Protein AF-A0AAV9A6B0-F1 (afdb_monomer_lite)

Radius of gyration: 27.94 Å; chains: 1; bounding box: 85×39×70 Å

Foldseek 3Di:
DDDVLLVVLVVLLVVCCVVPVADEPPVRDDPPLLDQDPDPVNLSSLVSLLNSLVVLLVVCVVSVVRSVCNVVSVVSNVSSVVSNVVNVVVVVPPDPPPPPPPPPDDPDDDDDDDDDD

InterPro domains:
  IPR022192 ATP-dependent RNA helicase SUV3, C-terminal domain [PF12513] (43-90)

Organism: Acorus gramineus (NCBI:txid55184)

Structure (mmCIF, N/CA/C/O backbone):
data_AF-A0AAV9A6B0-F1
#
_entry.id   AF-A0AAV9A6B0-F1
#
loop_
_atom_site.group_PDB
_atom_site.id
_atom_site.type_symbol
_atom_site.label_atom_id
_atom_site.label_alt_id
_atom_site.label_comp_id
_atom_site.label_asym_id
_atom_site.label_entity_id
_atom_site.label_seq_id
_atom_site.pdbx_PDB_ins_code
_atom_site.Cartn_x
_atom_site.Cartn_y
_atom_site.Cartn_z
_atom_site.occupancy
_atom_site.B_iso_or_equiv
_atom_site.auth_seq_id
_atom_site.auth_comp_id
_atom_site.auth_asym_id
_atom_site.auth_atom_id
_atom_site.pdbx_PDB_model_num
ATOM 1 N N . MET A 1 1 ? 18.432 -8.014 3.677 1.00 47.03 1 MET A N 1
ATOM 2 C CA . MET A 1 1 ? 17.079 -7.814 3.127 1.00 47.03 1 MET A CA 1
ATOM 3 C C . MET A 1 1 ? 16.443 -6.754 4.003 1.00 47.03 1 MET A C 1
ATOM 5 O O . MET A 1 1 ? 15.715 -7.098 4.918 1.00 47.03 1 MET A O 1
ATOM 9 N N . ASP A 1 2 ? 16.799 -5.494 3.771 1.00 55.22 2 ASP A N 1
ATOM 10 C CA . ASP A 1 2 ? 16.271 -4.350 4.515 1.00 55.22 2 ASP A CA 1
ATOM 11 C C . ASP A 1 2 ? 15.623 -3.429 3.487 1.00 55.22 2 ASP A C 1
ATOM 13 O O . ASP A 1 2 ? 16.312 -2.738 2.737 1.00 55.22 2 ASP A O 1
ATOM 17 N N . ASP A 1 3 ? 14.299 -3.514 3.365 1.00 73.06 3 ASP A N 1
ATOM 18 C CA . ASP A 1 3 ? 13.521 -2.560 2.577 1.00 73.06 3 ASP A CA 1
ATOM 19 C C . ASP A 1 3 ? 13.044 -1.462 3.533 1.00 73.06 3 ASP A C 1
ATOM 21 O O . ASP A 1 3 ? 12.022 -1.616 4.204 1.00 73.06 3 ASP A O 1
ATOM 25 N N . GLU A 1 4 ? 13.793 -0.354 3.597 1.00 79.56 4 GLU A N 1
ATOM 26 C CA . GLU A 1 4 ? 13.499 0.812 4.453 1.00 79.56 4 GLU A CA 1
ATOM 27 C C . GLU A 1 4 ? 12.075 1.356 4.251 1.00 79.56 4 GLU A C 1
ATOM 29 O O . GLU A 1 4 ? 11.442 1.847 5.182 1.00 79.56 4 GLU A O 1
ATOM 34 N N . ILE A 1 5 ? 11.531 1.214 3.040 1.00 79.38 5 ILE A N 1
ATOM 35 C CA . ILE A 1 5 ? 10.159 1.616 2.710 1.00 79.38 5 ILE A CA 1
ATOM 36 C C . ILE A 1 5 ? 9.138 0.744 3.456 1.00 79.38 5 ILE A C 1
ATOM 38 O O . ILE A 1 5 ? 8.141 1.250 3.968 1.00 79.38 5 ILE A O 1
ATOM 42 N N . SER A 1 6 ? 9.386 -0.566 3.551 1.00 81.25 6 SER A N 1
ATOM 43 C CA . SER A 1 6 ? 8.464 -1.494 4.219 1.00 81.25 6 SER A CA 1
ATOM 44 C C . SER A 1 6 ? 8.477 -1.303 5.737 1.00 81.25 6 SER A C 1
ATOM 46 O O . SER A 1 6 ? 7.417 -1.258 6.364 1.00 81.25 6 SER A O 1
ATOM 48 N N . SER A 1 7 ? 9.663 -1.134 6.333 1.00 84.94 7 SER A N 1
ATOM 49 C CA . SER A 1 7 ? 9.798 -0.844 7.767 1.00 84.94 7 SER A CA 1
ATOM 50 C C . SER A 1 7 ? 9.248 0.540 8.130 1.00 84.94 7 SER A C 1
ATOM 52 O O . SER A 1 7 ? 8.588 0.683 9.163 1.00 84.94 7 SER A O 1
ATOM 54 N N . GLY A 1 8 ? 9.433 1.538 7.259 1.00 86.38 8 GLY A N 1
ATOM 55 C CA . GLY A 1 8 ? 8.821 2.859 7.394 1.00 86.38 8 GLY A CA 1
ATOM 56 C C . GLY A 1 8 ? 7.292 2.799 7.374 1.00 86.38 8 GLY A C 1
ATOM 57 O O . GLY A 1 8 ? 6.649 3.352 8.266 1.00 86.38 8 GLY A O 1
ATOM 58 N N . GLY A 1 9 ? 6.707 2.058 6.425 1.00 87.12 9 GLY A N 1
ATOM 59 C CA . GLY A 1 9 ? 5.255 1.869 6.335 1.00 87.12 9 GLY A CA 1
ATOM 60 C C . GLY A 1 9 ? 4.660 1.210 7.584 1.00 87.12 9 GLY A C 1
ATOM 61 O O . GLY A 1 9 ? 3.681 1.706 8.142 1.00 87.12 9 GLY A O 1
ATOM 62 N N . LEU A 1 10 ? 5.297 0.147 8.091 1.00 90.31 10 LEU A N 1
ATOM 63 C CA . LEU A 1 10 ? 4.884 -0.496 9.344 1.00 90.31 10 LEU A CA 1
ATOM 64 C C . LEU A 1 10 ? 4.969 0.464 10.540 1.00 90.31 10 LEU A C 1
ATOM 66 O O . LEU A 1 10 ? 4.048 0.510 11.356 1.00 90.31 10 LEU A O 1
ATOM 70 N N . THR A 1 11 ? 6.050 1.240 10.642 1.00 91.75 11 THR A N 1
ATOM 71 C CA . THR A 1 11 ? 6.222 2.221 11.725 1.00 91.75 11 THR A CA 1
ATOM 72 C C . THR A 1 11 ? 5.101 3.260 11.694 1.00 91.75 11 THR A C 1
ATOM 74 O O . THR A 1 11 ? 4.487 3.534 12.724 1.00 91.75 11 THR A O 1
ATOM 77 N N . GLN A 1 12 ? 4.745 3.765 10.509 1.00 91.56 12 GLN A N 1
ATOM 78 C CA . GLN A 1 12 ? 3.626 4.696 10.354 1.00 91.56 12 GLN A CA 1
ATOM 79 C C . GLN A 1 12 ? 2.272 4.073 10.717 1.00 91.56 12 GLN A C 1
ATOM 81 O O . GLN A 1 12 ? 1.455 4.741 11.354 1.00 91.56 12 GLN A O 1
ATOM 86 N N . PHE A 1 13 ? 2.027 2.802 10.371 1.00 94.38 13 PHE A N 1
ATOM 87 C CA . PHE A 1 13 ? 0.825 2.090 10.823 1.00 94.38 13 PHE A CA 1
ATOM 88 C C . PHE A 1 13 ? 0.753 2.039 12.349 1.00 94.38 13 PHE A C 1
ATOM 90 O O . PHE A 1 13 ? -0.266 2.421 12.926 1.00 94.38 13 PHE A O 1
ATOM 97 N N . ALA A 1 14 ? 1.840 1.620 13.001 1.00 94.50 14 ALA A N 1
ATOM 98 C CA . ALA A 1 14 ? 1.895 1.492 14.452 1.00 94.50 14 ALA A CA 1
ATOM 99 C C . ALA A 1 14 ? 1.702 2.846 15.153 1.00 94.50 14 ALA A C 1
ATOM 101 O O . ALA A 1 14 ? 0.933 2.946 16.108 1.00 94.50 14 ALA A O 1
ATOM 102 N N . GLU A 1 15 ? 2.343 3.906 14.655 1.00 94.50 15 GLU A N 1
ATOM 103 C CA . GLU A 1 15 ? 2.191 5.253 15.202 1.00 94.50 15 GLU A CA 1
ATOM 104 C C . GLU A 1 15 ? 0.770 5.801 15.053 1.00 94.50 15 GLU A C 1
ATOM 106 O O . GLU A 1 15 ? 0.224 6.363 16.005 1.00 94.50 15 GLU A O 1
ATOM 111 N N . ASN A 1 16 ? 0.161 5.656 13.873 1.00 93.25 16 ASN A N 1
ATOM 112 C CA . ASN A 1 16 ? -1.201 6.132 13.632 1.00 93.25 16 ASN A CA 1
ATOM 113 C C . ASN A 1 16 ? -2.208 5.370 14.493 1.00 93.25 16 ASN A C 1
ATOM 115 O O . ASN A 1 16 ? -3.085 5.986 15.105 1.00 93.25 16 ASN A O 1
ATOM 119 N N . TYR A 1 17 ? -2.029 4.053 14.611 1.00 95.19 17 TYR A N 1
ATOM 120 C CA . TYR A 1 17 ? -2.836 3.218 15.487 1.00 95.19 17 TYR A CA 1
ATOM 121 C C . TYR A 1 17 ? -2.697 3.646 16.953 1.00 95.19 17 TYR A C 1
ATOM 123 O O . TYR A 1 17 ? -3.700 3.889 17.614 1.00 95.19 17 TYR A O 1
ATOM 131 N N . ALA A 1 18 ? -1.473 3.836 17.451 1.00 96.25 18 ALA A N 1
ATOM 132 C CA . ALA A 1 18 ? -1.241 4.258 18.832 1.00 96.25 18 ALA A CA 1
ATOM 133 C C . ALA A 1 18 ? -1.829 5.647 19.143 1.00 96.25 18 ALA A C 1
ATOM 135 O O . ALA A 1 18 ? -2.315 5.878 20.248 1.00 96.25 18 ALA A O 1
ATOM 136 N N . LYS A 1 19 ? -1.791 6.578 18.179 1.00 93.88 19 LYS A N 1
ATOM 137 C CA . LYS A 1 19 ? -2.270 7.960 18.358 1.00 93.88 19 LYS A CA 1
ATOM 138 C C . LYS A 1 19 ? -3.788 8.100 18.220 1.00 93.88 19 LYS A C 1
ATOM 140 O O . LYS A 1 19 ? -4.378 8.924 18.911 1.00 93.88 19 LYS A O 1
ATOM 145 N N . LYS A 1 20 ? -4.408 7.373 17.285 1.00 94.69 20 LYS A N 1
ATOM 146 C CA . LYS A 1 20 ? -5.803 7.604 16.861 1.00 94.69 20 LYS A CA 1
ATOM 147 C C . LYS A 1 20 ? -6.703 6.373 16.986 1.00 94.69 20 LYS A C 1
ATOM 149 O O . LYS A 1 20 ? -7.912 6.512 16.849 1.00 94.69 20 LYS A O 1
ATOM 154 N N . GLY A 1 21 ? -6.128 5.182 17.153 1.00 94.69 21 GLY A N 1
ATOM 155 C CA . GLY A 1 21 ? -6.834 3.905 16.998 1.00 94.69 21 GLY A CA 1
ATOM 156 C C . GLY A 1 21 ? -7.273 3.612 15.559 1.00 94.69 21 GLY A C 1
ATOM 157 O O . GLY A 1 21 ? -8.001 2.655 15.336 1.00 94.69 21 GLY A O 1
ATOM 158 N N . LEU A 1 22 ? -6.855 4.434 14.589 1.00 95.12 22 LEU A N 1
ATOM 159 C CA . LEU A 1 22 ? -7.317 4.388 13.204 1.00 95.12 22 LEU A CA 1
ATOM 160 C C . LEU A 1 22 ? -6.157 4.656 12.244 1.00 95.12 22 LEU A C 1
ATOM 162 O O . LEU A 1 22 ? -5.413 5.628 12.397 1.00 95.12 22 LEU A O 1
ATOM 166 N N . VAL A 1 23 ? -6.046 3.821 11.218 1.00 95.69 23 VAL A N 1
ATOM 167 C CA . VAL A 1 23 ? -4.999 3.858 10.203 1.00 95.69 23 VAL A CA 1
ATOM 168 C C . VAL A 1 23 ? -5.656 3.875 8.831 1.00 95.69 23 VAL A C 1
ATOM 170 O O . VAL A 1 23 ? -6.091 2.845 8.318 1.00 95.69 23 VAL A O 1
ATOM 173 N N . ARG A 1 24 ? -5.724 5.056 8.212 1.00 92.75 24 ARG A N 1
ATOM 174 C CA . ARG A 1 24 ? -6.284 5.201 6.864 1.00 92.75 24 ARG A CA 1
ATOM 175 C C . ARG A 1 24 ? -5.212 5.191 5.797 1.00 92.75 24 ARG A C 1
ATOM 177 O O . ARG A 1 24 ? -4.199 5.877 5.914 1.00 92.75 24 ARG A O 1
ATOM 184 N N . LEU A 1 25 ? -5.485 4.479 4.714 1.00 88.62 25 LEU A N 1
ATOM 185 C CA . LEU A 1 25 ? -4.538 4.265 3.627 1.00 88.62 25 LEU A CA 1
ATOM 186 C C . LEU A 1 25 ? -4.136 5.584 2.950 1.00 88.62 25 LEU A C 1
ATOM 188 O O . LEU A 1 25 ? -2.964 5.815 2.662 1.00 88.62 25 LEU A O 1
ATOM 192 N N . LYS A 1 26 ? -5.095 6.503 2.788 1.00 84.44 26 LYS A N 1
ATOM 193 C CA . LYS A 1 26 ? -4.875 7.843 2.211 1.00 84.44 26 LYS A CA 1
ATOM 194 C C . LYS A 1 26 ? -3.947 8.752 3.025 1.00 84.44 26 LYS A C 1
ATOM 196 O O . LYS A 1 26 ? -3.496 9.764 2.507 1.00 84.44 26 LYS A O 1
ATOM 201 N N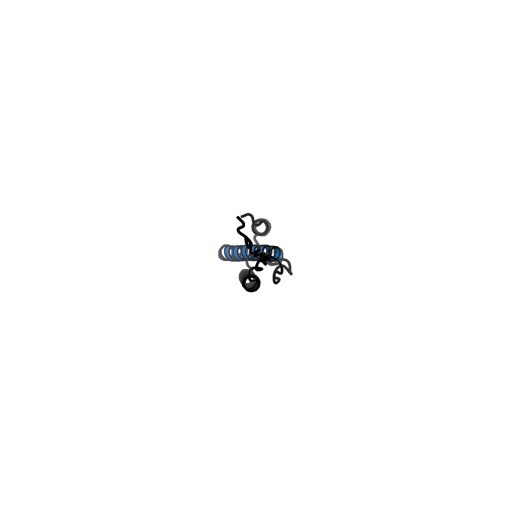 . GLU A 1 27 ? -3.726 8.452 4.306 1.00 78.94 27 GLU A N 1
ATOM 202 C CA . GLU A 1 27 ? -2.838 9.243 5.176 1.00 78.94 27 GLU A CA 1
ATOM 203 C C . GLU A 1 27 ? -1.371 8.810 5.023 1.00 78.94 27 GLU A C 1
ATOM 205 O O . GLU A 1 27 ? -0.479 9.452 5.567 1.00 78.94 27 GLU A O 1
ATOM 210 N N . ILE A 1 28 ? -1.135 7.722 4.285 1.00 76.31 28 ILE A N 1
ATOM 211 C CA . ILE A 1 28 ? 0.155 7.036 4.177 1.00 76.31 28 ILE A CA 1
ATOM 212 C C . ILE A 1 28 ? 0.605 6.968 2.716 1.00 76.31 28 ILE A C 1
ATOM 214 O O . ILE A 1 28 ? 1.788 7.115 2.423 1.00 76.31 28 ILE A O 1
ATOM 218 N N . PHE A 1 29 ? -0.341 6.813 1.787 1.00 77.62 29 PHE A N 1
ATOM 219 C CA . PHE A 1 29 ? -0.069 6.768 0.355 1.00 77.62 29 PHE A CA 1
ATOM 220 C C . PHE A 1 29 ? -0.312 8.109 -0.334 1.00 77.62 29 PHE A C 1
ATOM 222 O O . PHE A 1 29 ? -1.410 8.667 -0.293 1.00 77.62 29 PHE A O 1
ATOM 229 N N . THR A 1 30 ? 0.711 8.585 -1.042 1.00 70.19 30 THR A N 1
ATOM 230 C CA . THR A 1 30 ? 0.659 9.817 -1.835 1.00 70.19 30 THR A CA 1
ATOM 231 C C . THR A 1 30 ? 0.279 9.503 -3.290 1.00 70.19 30 THR A C 1
ATOM 233 O O . THR A 1 30 ? 0.764 8.512 -3.852 1.00 70.19 30 THR A O 1
ATOM 236 N N . PRO A 1 31 ? -0.546 10.339 -3.952 1.00 60.12 31 PRO A N 1
ATOM 237 C CA . PRO A 1 31 ? -0.801 10.216 -5.385 1.00 60.12 31 PRO A CA 1
ATOM 238 C C . PRO A 1 31 ? 0.512 10.195 -6.181 1.00 60.12 31 PRO A C 1
ATOM 240 O O . PRO A 1 31 ? 1.377 11.041 -5.971 1.00 60.12 31 PRO A O 1
ATOM 243 N N . GLY A 1 32 ? 0.656 9.232 -7.095 1.00 68.69 32 GLY A N 1
ATOM 244 C CA . GLY A 1 32 ? 1.854 9.073 -7.932 1.00 68.69 32 GLY A CA 1
ATOM 245 C C . GLY A 1 32 ? 2.762 7.895 -7.566 1.00 68.69 32 GLY A C 1
ATOM 246 O O . GLY A 1 32 ? 3.645 7.574 -8.350 1.00 68.69 32 GLY A O 1
ATOM 247 N N . MET A 1 33 ? 2.515 7.194 -6.451 1.00 72.38 33 MET A N 1
ATOM 248 C CA . MET A 1 33 ? 3.258 5.966 -6.103 1.00 72.38 33 MET A CA 1
ATOM 249 C C . MET A 1 33 ? 2.934 4.759 -7.005 1.00 72.38 33 MET A C 1
ATOM 251 O O . MET A 1 33 ? 3.719 3.821 -7.084 1.00 72.38 33 MET A O 1
ATOM 255 N N . LEU A 1 34 ? 1.791 4.775 -7.701 1.00 81.12 34 LEU A N 1
ATOM 256 C CA . LEU A 1 34 ? 1.353 3.712 -8.612 1.00 81.12 34 LEU A CA 1
ATOM 257 C C . LEU A 1 34 ? 1.594 4.143 -10.060 1.00 81.12 34 LEU A C 1
ATOM 259 O O . LEU A 1 34 ? 0.702 4.687 -10.713 1.00 81.12 34 LEU A O 1
ATOM 263 N N . GLN A 1 35 ? 2.819 3.966 -10.543 1.00 85.44 35 GLN A N 1
ATOM 264 C CA . GLN A 1 35 ? 3.208 4.261 -11.922 1.00 85.44 35 GLN A CA 1
ATOM 265 C C . GLN A 1 35 ? 3.944 3.068 -12.524 1.00 85.44 35 GLN A C 1
ATOM 267 O O . GLN A 1 35 ? 4.555 2.282 -11.805 1.00 85.44 35 GLN A O 1
ATOM 272 N N . VAL A 1 36 ? 3.894 2.948 -13.854 1.00 86.56 36 VAL A N 1
ATOM 273 C CA . VAL A 1 36 ? 4.687 1.946 -14.576 1.00 86.56 36 VAL A CA 1
ATOM 274 C C . VAL A 1 36 ? 6.168 2.244 -14.319 1.00 86.56 36 VAL A C 1
ATOM 276 O O . VAL A 1 36 ? 6.625 3.324 -14.717 1.00 86.56 36 VAL A O 1
ATOM 279 N N . PRO A 1 37 ? 6.921 1.326 -13.690 1.00 91.50 37 PRO A N 1
ATOM 280 C CA . PRO A 1 37 ? 8.326 1.560 -13.410 1.00 91.50 37 PRO A CA 1
ATOM 281 C C . PRO A 1 37 ? 9.107 1.603 -14.726 1.00 91.50 37 PRO A C 1
ATOM 283 O O . PRO A 1 37 ? 8.820 0.877 -15.680 1.00 91.50 37 PRO A O 1
ATOM 286 N N . LYS A 1 38 ? 10.096 2.490 -14.804 1.00 90.44 38 LYS A N 1
ATOM 287 C CA . LYS A 1 38 ? 10.963 2.674 -15.981 1.00 90.44 38 LYS A CA 1
ATOM 288 C C . LYS A 1 38 ? 12.393 2.217 -15.721 1.00 90.44 38 LYS A C 1
ATOM 290 O O . LYS A 1 38 ? 13.177 2.082 -16.661 1.00 90.44 38 LYS A O 1
ATOM 295 N N . SER A 1 39 ? 12.727 1.956 -14.462 1.00 90.94 39 SER A N 1
ATOM 296 C CA . SER A 1 39 ? 14.044 1.536 -14.002 1.00 90.94 39 SER A CA 1
ATOM 297 C C . SER A 1 39 ? 13.935 0.432 -12.947 1.00 90.94 39 SER A C 1
ATOM 299 O O . SER A 1 39 ? 12.890 0.234 -12.331 1.00 90.94 39 SER A O 1
ATOM 301 N N . GLN A 1 40 ? 15.031 -0.298 -12.719 1.00 90.69 40 GLN A N 1
ATOM 302 C CA . GLN A 1 40 ?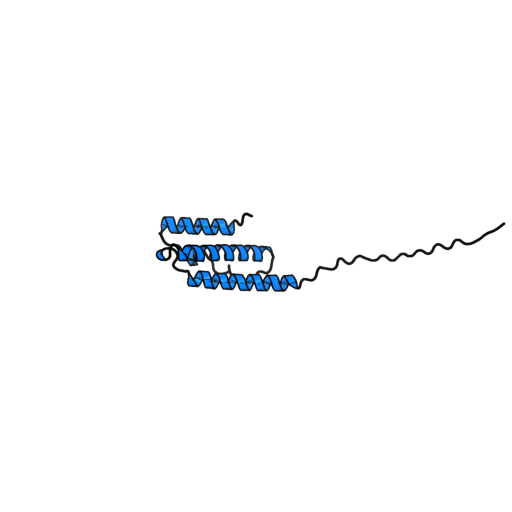 15.078 -1.340 -11.687 1.00 90.69 40 GLN A CA 1
ATOM 303 C C . GLN A 1 40 ? 14.877 -0.771 -10.272 1.00 90.69 40 GLN A C 1
ATOM 305 O O . GLN A 1 40 ? 14.337 -1.454 -9.405 1.00 90.69 40 GLN A O 1
ATOM 310 N N . THR A 1 41 ? 15.308 0.472 -10.045 1.00 91.12 41 THR A N 1
ATOM 311 C CA . THR A 1 41 ? 15.103 1.180 -8.777 1.00 91.12 41 THR A CA 1
ATOM 312 C C . THR A 1 41 ? 13.621 1.452 -8.549 1.00 91.12 41 THR A C 1
ATOM 314 O O . THR A 1 41 ? 13.097 1.062 -7.511 1.00 91.12 41 THR A O 1
ATOM 317 N N . GLU A 1 42 ? 12.927 2.007 -9.548 1.00 91.31 42 GLU A N 1
ATOM 318 C CA . GLU A 1 42 ? 11.475 2.234 -9.484 1.00 91.31 42 GLU A CA 1
ATOM 319 C C . GLU A 1 42 ? 10.696 0.922 -9.310 1.00 91.31 42 GLU A C 1
ATOM 321 O O . GLU A 1 42 ? 9.709 0.886 -8.581 1.00 91.31 42 GLU A O 1
ATOM 326 N N . LEU A 1 43 ? 11.150 -0.180 -9.926 1.00 92.56 43 LEU A N 1
ATOM 327 C CA . LEU A 1 43 ? 10.544 -1.495 -9.696 1.00 92.56 43 LEU A CA 1
ATOM 328 C C . LEU A 1 43 ? 10.660 -1.914 -8.225 1.00 92.56 43 LEU A C 1
ATOM 330 O O . LEU A 1 43 ? 9.678 -2.356 -7.639 1.00 92.56 43 LEU A O 1
ATOM 334 N N . LYS A 1 44 ? 11.841 -1.749 -7.618 1.00 91.88 44 LYS A N 1
ATOM 335 C CA . LYS A 1 44 ? 12.072 -2.103 -6.209 1.00 91.88 44 LYS A CA 1
ATOM 336 C C . LYS A 1 44 ? 11.223 -1.251 -5.255 1.00 91.88 44 LYS A C 1
ATOM 338 O O . LYS A 1 44 ? 10.729 -1.748 -4.239 1.00 91.88 44 LYS A O 1
ATOM 343 N N . GLU A 1 45 ? 11.037 0.026 -5.574 1.00 90.62 45 GLU A N 1
ATOM 344 C CA . GLU A 1 45 ? 10.133 0.912 -4.834 1.00 90.62 45 GLU A CA 1
ATOM 345 C C . GLU A 1 45 ? 8.682 0.425 -4.935 1.00 90.62 45 GLU A C 1
ATOM 347 O O . GLU A 1 45 ? 8.009 0.282 -3.913 1.00 90.62 45 GLU A O 1
ATOM 352 N N . LEU A 1 46 ? 8.224 0.072 -6.141 1.00 92.81 46 LEU A N 1
ATOM 353 C CA . LEU A 1 46 ? 6.879 -0.457 -6.374 1.00 92.81 46 LEU A CA 1
ATOM 354 C C . LEU A 1 46 ? 6.646 -1.813 -5.681 1.00 92.81 46 LEU A C 1
ATOM 356 O O . LEU A 1 46 ? 5.580 -2.042 -5.108 1.00 92.81 46 LEU A O 1
ATOM 360 N N . GLU A 1 47 ? 7.643 -2.699 -5.667 1.00 93.75 47 GLU A N 1
ATOM 361 C CA . GLU A 1 47 ? 7.613 -3.953 -4.902 1.00 93.75 47 GLU A CA 1
ATOM 362 C C . GLU A 1 47 ? 7.488 -3.692 -3.397 1.00 93.75 47 GLU A C 1
ATOM 364 O O . GLU A 1 47 ? 6.739 -4.379 -2.700 1.00 93.75 47 GLU A O 1
ATOM 369 N N . SER A 1 48 ? 8.191 -2.680 -2.887 1.00 92.50 48 SER A N 1
ATOM 370 C CA . SER A 1 48 ? 8.104 -2.291 -1.478 1.00 92.50 48 SER A CA 1
ATOM 371 C C . SER A 1 48 ? 6.722 -1.735 -1.137 1.00 92.50 48 SER A C 1
ATOM 373 O O . SER A 1 48 ? 6.141 -2.111 -0.121 1.00 92.50 48 SER A O 1
ATOM 375 N N . VAL A 1 49 ? 6.149 -0.910 -2.017 1.00 91.31 49 VAL A N 1
ATOM 376 C CA . VAL A 1 49 ? 4.762 -0.433 -1.915 1.00 91.31 49 VAL A CA 1
ATOM 377 C C . VAL A 1 49 ? 3.776 -1.606 -1.905 1.00 91.31 49 VAL A C 1
ATOM 379 O O . VAL A 1 49 ? 2.900 -1.658 -1.043 1.00 91.31 49 VAL A O 1
ATOM 382 N N . HIS A 1 50 ? 3.943 -2.587 -2.797 1.00 93.75 50 HIS A N 1
ATOM 383 C CA . HIS A 1 50 ? 3.120 -3.799 -2.810 1.00 93.75 50 HIS A CA 1
ATOM 384 C C . HIS A 1 50 ? 3.186 -4.558 -1.472 1.00 93.75 50 HIS A C 1
ATOM 386 O O . HIS A 1 50 ? 2.150 -4.995 -0.977 1.00 93.75 50 HIS A O 1
ATOM 392 N N . LYS A 1 51 ? 4.371 -4.685 -0.854 1.00 94.62 51 LYS A N 1
ATOM 393 C CA . LYS A 1 51 ? 4.527 -5.316 0.474 1.00 94.62 51 LYS A CA 1
ATOM 394 C C . LYS A 1 51 ? 3.802 -4.540 1.576 1.00 94.62 51 LYS A C 1
ATOM 396 O O . LYS A 1 51 ? 3.160 -5.151 2.423 1.00 94.62 51 LYS A O 1
ATOM 401 N N . VAL A 1 52 ? 3.877 -3.207 1.563 1.00 93.50 52 VAL A N 1
ATOM 402 C CA . VAL A 1 52 ? 3.160 -2.356 2.532 1.00 93.50 52 VAL A CA 1
ATOM 403 C C . VAL A 1 52 ? 1.642 -2.506 2.380 1.00 93.50 52 VAL A C 1
ATOM 405 O O . VAL A 1 52 ? 0.936 -2.597 3.383 1.00 93.50 52 VAL A O 1
ATOM 408 N N . LEU A 1 53 ? 1.136 -2.583 1.145 1.00 94.69 53 LEU A N 1
ATOM 409 C CA . LEU A 1 53 ? -0.286 -2.817 0.870 1.00 94.69 53 LEU A CA 1
ATOM 410 C C . LEU A 1 53 ? -0.743 -4.210 1.320 1.00 94.69 53 LEU A C 1
ATOM 412 O O . LEU A 1 53 ? -1.798 -4.337 1.935 1.00 94.69 53 LEU A O 1
ATOM 416 N N . ASP A 1 54 ? 0.060 -5.244 1.061 1.00 95.69 54 ASP A N 1
ATOM 417 C CA . ASP A 1 54 ? -0.195 -6.607 1.540 1.00 95.69 54 ASP A CA 1
ATOM 418 C C . ASP A 1 54 ? -0.262 -6.666 3.074 1.00 95.69 54 ASP A C 1
ATOM 420 O O . ASP A 1 54 ? -1.195 -7.232 3.643 1.00 95.69 54 ASP A O 1
ATOM 424 N N . LEU A 1 55 ? 0.666 -5.983 3.750 1.00 95.19 55 LEU A N 1
ATOM 425 C CA . LEU A 1 55 ? 0.664 -5.848 5.203 1.00 95.19 55 LEU A CA 1
ATOM 426 C C . LEU A 1 55 ? -0.586 -5.118 5.717 1.00 95.19 55 LEU A C 1
ATOM 428 O O . LEU A 1 55 ? -1.176 -5.557 6.704 1.00 95.19 55 LEU A O 1
ATOM 432 N N . TYR A 1 56 ? -1.013 -4.034 5.060 1.00 96.12 56 TYR A N 1
ATOM 433 C CA . TYR A 1 56 ? -2.247 -3.328 5.423 1.00 96.12 56 TYR A CA 1
ATOM 434 C C . TYR A 1 56 ? -3.461 -4.259 5.326 1.00 96.12 56 TYR A C 1
ATOM 436 O O . TYR A 1 56 ? -4.246 -4.349 6.267 1.00 96.12 56 TYR A O 1
ATOM 444 N N . VAL A 1 57 ? -3.585 -5.001 4.221 1.00 96.75 57 VAL A N 1
ATOM 445 C CA . VAL A 1 57 ? -4.651 -5.996 4.020 1.00 96.75 57 VAL A CA 1
ATOM 446 C C . VAL A 1 57 ? -4.606 -7.081 5.100 1.00 96.75 57 VAL A C 1
ATOM 448 O O . VAL A 1 57 ? -5.635 -7.468 5.648 1.00 96.75 57 VAL A O 1
ATOM 451 N N . TRP A 1 58 ? -3.418 -7.564 5.459 1.00 97.19 58 TRP A N 1
ATOM 452 C CA . TRP A 1 58 ? -3.267 -8.567 6.512 1.00 97.19 58 TRP A CA 1
ATOM 453 C C . TRP A 1 58 ? -3.707 -8.056 7.895 1.00 97.19 58 TRP A C 1
ATOM 455 O O . TRP A 1 58 ? -4.303 -8.813 8.673 1.00 97.19 58 TRP A O 1
ATOM 465 N N . LEU A 1 59 ? -3.431 -6.783 8.198 1.00 96.69 59 LEU A N 1
ATOM 466 C CA . LEU A 1 59 ? -3.864 -6.117 9.428 1.00 96.69 59 LEU A CA 1
ATOM 467 C C . LEU A 1 59 ? -5.371 -5.834 9.429 1.00 96.69 59 LEU A C 1
ATOM 469 O O . LEU A 1 59 ? -6.002 -6.011 10.472 1.00 96.69 59 LEU A O 1
ATOM 473 N N . SER A 1 60 ? -5.966 -5.484 8.284 1.00 97.19 60 SER A N 1
ATOM 474 C CA . SER A 1 60 ? -7.404 -5.196 8.186 1.00 97.19 60 SER A CA 1
ATOM 475 C C . SER A 1 60 ? -8.283 -6.392 8.534 1.00 97.19 60 SER A C 1
ATOM 477 O O . SER A 1 60 ? -9.352 -6.215 9.100 1.00 97.19 60 SER A O 1
ATOM 479 N N . PHE A 1 61 ? -7.817 -7.620 8.288 1.00 97.06 61 PHE A N 1
ATOM 480 C CA . PHE A 1 61 ? -8.529 -8.830 8.719 1.00 97.06 61 PHE A CA 1
ATOM 481 C C . PHE A 1 61 ? -8.501 -9.079 10.238 1.00 97.06 61 PHE A C 1
ATOM 483 O O . PHE A 1 61 ? -9.253 -9.915 10.729 1.00 97.06 61 PHE A O 1
ATOM 490 N N . ARG A 1 62 ? -7.606 -8.423 10.988 1.00 96.50 62 ARG A N 1
ATOM 491 C CA . ARG A 1 62 ? -7.461 -8.590 12.450 1.00 96.50 62 ARG A CA 1
ATOM 492 C C . ARG A 1 62 ? -7.995 -7.406 13.240 1.00 96.50 62 ARG A C 1
ATOM 494 O O . ARG A 1 62 ? -8.423 -7.580 14.375 1.00 96.50 62 ARG A O 1
ATOM 501 N N . PHE A 1 63 ? -7.937 -6.220 12.649 1.00 96.06 63 PHE A N 1
ATOM 502 C CA . PHE A 1 63 ? -8.272 -4.956 13.285 1.00 96.06 63 PHE A CA 1
ATOM 503 C C . PHE A 1 63 ? -9.192 -4.144 12.364 1.00 96.06 63 PHE A C 1
ATOM 505 O O . PHE A 1 63 ? -8.836 -3.045 11.947 1.00 96.06 63 PHE A O 1
ATOM 512 N N . GLU A 1 64 ? -10.352 -4.706 12.018 1.00 94.31 64 GLU A N 1
ATOM 513 C CA . GLU A 1 64 ? -11.282 -4.159 11.015 1.00 94.31 64 GLU A CA 1
ATOM 514 C C . GLU A 1 64 ? -11.672 -2.697 11.296 1.00 94.31 64 GLU A C 1
ATOM 516 O O . GLU A 1 64 ? -11.550 -1.848 10.415 1.00 94.31 64 GLU A O 1
ATOM 521 N N . ASP A 1 65 ? -12.007 -2.371 12.550 1.00 95.00 65 ASP A N 1
ATOM 522 C CA . ASP A 1 65 ? -12.358 -1.001 12.963 1.00 95.00 65 ASP A CA 1
ATOM 523 C C . ASP A 1 65 ? -11.197 -0.006 12.806 1.00 95.00 65 ASP A C 1
ATOM 525 O O . ASP A 1 65 ? -11.398 1.184 12.558 1.00 95.00 65 ASP A O 1
ATOM 529 N N . ALA A 1 66 ? -9.963 -0.486 12.962 1.00 96.56 66 ALA A N 1
ATOM 530 C CA . ALA A 1 66 ? -8.774 0.351 12.929 1.00 96.56 66 ALA A CA 1
ATOM 531 C C . ALA A 1 66 ? -8.149 0.460 11.535 1.00 96.56 66 ALA A C 1
ATOM 533 O O . ALA A 1 66 ? -7.441 1.429 11.259 1.00 96.56 66 ALA A O 1
ATOM 534 N N . PHE A 1 67 ? -8.410 -0.503 10.653 1.00 97.31 67 PHE A N 1
ATOM 535 C CA . PHE A 1 67 ? -7.886 -0.577 9.289 1.00 97.31 67 PHE A CA 1
ATOM 536 C C . PHE A 1 67 ? -9.052 -0.741 8.296 1.00 97.31 67 PHE A C 1
ATOM 538 O O . PHE A 1 67 ? -9.191 -1.795 7.672 1.00 97.31 67 PHE A O 1
ATOM 545 N N . PRO A 1 68 ? -9.897 0.294 8.127 1.00 96.62 68 PRO A N 1
ATOM 546 C CA . PRO A 1 68 ? -11.162 0.173 7.400 1.00 96.62 68 PRO A CA 1
ATOM 547 C C . PRO A 1 68 ? -11.002 0.118 5.873 1.00 96.62 68 PRO A C 1
ATOM 549 O O . PRO A 1 68 ? -11.933 -0.260 5.167 1.00 96.62 68 PRO A O 1
ATOM 552 N N . ASP A 1 69 ? -9.842 0.494 5.324 1.00 96.12 69 ASP A N 1
ATOM 553 C CA . ASP A 1 69 ? -9.659 0.674 3.877 1.00 96.12 69 ASP A CA 1
ATOM 554 C C . ASP A 1 69 ? -9.255 -0.638 3.158 1.00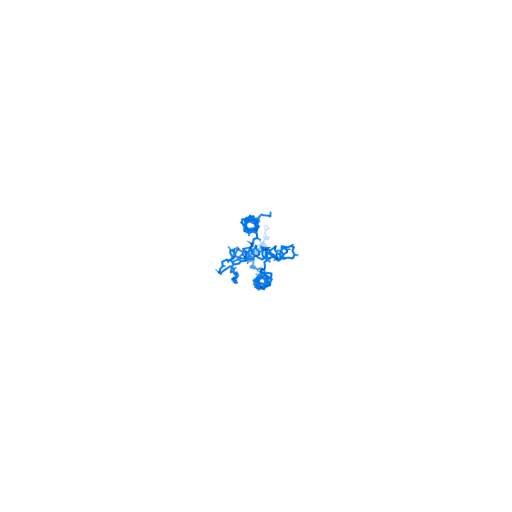 96.12 69 ASP A C 1
ATOM 556 O O . ASP A 1 69 ? -8.432 -0.623 2.238 1.00 96.12 69 ASP A O 1
ATOM 560 N N . HIS A 1 70 ? -9.804 -1.788 3.576 1.00 95.81 70 HIS A N 1
ATOM 561 C CA . HIS A 1 70 ? -9.434 -3.119 3.065 1.00 95.81 70 HIS A CA 1
ATOM 562 C C . HIS A 1 70 ? -9.590 -3.244 1.541 1.00 95.81 70 HIS A C 1
ATOM 564 O O . HIS A 1 70 ? -8.646 -3.617 0.840 1.00 95.81 70 HIS A O 1
ATOM 570 N N . GLU A 1 71 ? -10.773 -2.914 1.015 1.00 95.94 71 GLU A N 1
ATOM 571 C CA . GLU A 1 71 ? -11.073 -3.050 -0.4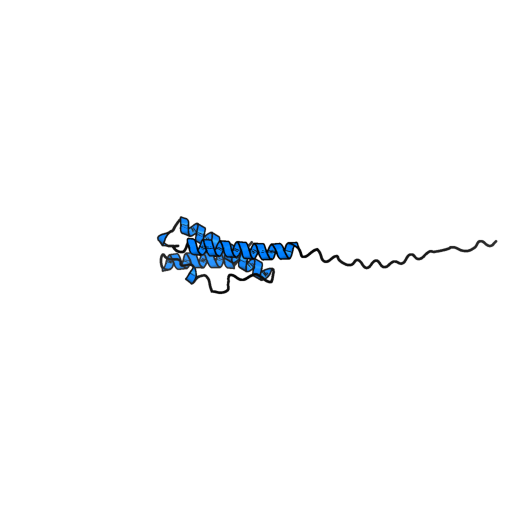16 1.00 95.94 71 GLU A CA 1
ATOM 572 C C . GLU A 1 71 ? -10.177 -2.147 -1.270 1.00 95.94 71 GLU A C 1
ATOM 574 O O . GLU A 1 71 ? -9.693 -2.553 -2.332 1.00 95.94 71 GLU A O 1
ATOM 579 N N . LEU A 1 72 ? -9.900 -0.934 -0.780 1.00 94.19 72 LEU A N 1
ATOM 580 C CA . LEU A 1 72 ? -9.011 0.011 -1.445 1.00 94.19 72 LEU A CA 1
ATOM 581 C C . LEU A 1 72 ? -7.571 -0.515 -1.469 1.00 94.19 72 LEU A C 1
ATOM 583 O O . LEU A 1 72 ? -6.945 -0.509 -2.530 1.00 94.19 72 LEU A O 1
ATOM 587 N N . ALA A 1 73 ? -7.058 -1.002 -0.336 1.00 95.12 73 ALA A N 1
ATOM 588 C CA . ALA A 1 73 ? -5.713 -1.568 -0.250 1.00 95.12 73 ALA A CA 1
ATOM 589 C C . ALA A 1 73 ? -5.558 -2.803 -1.149 1.00 95.12 73 ALA A C 1
ATOM 591 O O . ALA A 1 73 ? -4.570 -2.915 -1.875 1.00 95.12 73 ALA A O 1
ATOM 592 N N . SER A 1 74 ? -6.561 -3.685 -1.170 1.00 96.56 74 SER A N 1
ATOM 593 C CA . SER A 1 74 ? -6.599 -4.860 -2.048 1.00 96.56 74 SER A CA 1
ATOM 594 C C . SER A 1 74 ? -6.581 -4.465 -3.530 1.00 96.56 74 SER A C 1
ATOM 596 O O . SER A 1 74 ? -5.778 -4.980 -4.312 1.00 96.56 74 SER A O 1
ATOM 598 N N . SER A 1 75 ? -7.385 -3.467 -3.908 1.00 95.25 75 SER A N 1
ATOM 599 C CA . SER A 1 75 ? -7.431 -2.944 -5.278 1.00 95.25 75 SER A CA 1
ATOM 600 C C . SER A 1 75 ? -6.094 -2.329 -5.704 1.00 95.25 75 SER A C 1
ATOM 602 O O . SER A 1 75 ? -5.590 -2.612 -6.789 1.00 95.25 75 SER A O 1
ATOM 604 N N . GLN A 1 76 ? -5.474 -1.522 -4.838 1.00 94.00 76 GLN A N 1
ATOM 605 C CA . GLN A 1 76 ? -4.159 -0.930 -5.102 1.00 94.00 76 GLN A CA 1
ATOM 606 C C . GLN A 1 76 ? -3.057 -1.990 -5.178 1.00 94.00 76 GLN A C 1
ATOM 608 O O . GLN A 1 76 ? -2.200 -1.916 -6.057 1.00 94.00 76 GLN A O 1
ATOM 613 N N . LYS A 1 77 ? -3.102 -3.011 -4.314 1.00 94.94 77 LYS A N 1
ATOM 614 C CA . LYS A 1 77 ? -2.173 -4.145 -4.348 1.00 94.94 77 LYS A CA 1
ATOM 615 C C . LYS A 1 77 ? -2.251 -4.871 -5.690 1.00 94.94 77 LYS A C 1
ATOM 617 O O . LYS A 1 77 ? -1.210 -5.156 -6.276 1.00 94.94 77 LYS A O 1
ATOM 622 N N . ALA A 1 78 ? -3.460 -5.122 -6.197 1.00 96.12 78 ALA A N 1
ATOM 623 C CA . ALA A 1 78 ? -3.659 -5.744 -7.504 1.00 96.12 78 ALA A CA 1
ATOM 624 C C . ALA A 1 78 ? -3.082 -4.887 -8.646 1.00 96.12 78 ALA A C 1
ATOM 626 O O . ALA A 1 78 ? -2.413 -5.417 -9.532 1.00 96.12 78 ALA A O 1
ATOM 627 N N . ILE A 1 79 ? -3.260 -3.562 -8.593 1.00 94.50 79 ILE A N 1
ATOM 628 C CA . ILE A 1 79 ? -2.647 -2.635 -9.558 1.00 94.50 79 ILE A CA 1
ATOM 629 C C . ILE A 1 79 ? -1.115 -2.725 -9.501 1.00 94.50 79 ILE A C 1
ATOM 631 O O . ILE A 1 79 ? -0.482 -2.829 -10.550 1.00 94.50 79 ILE A O 1
ATOM 635 N N . CYS A 1 80 ? -0.507 -2.746 -8.308 1.00 94.19 80 CYS A N 1
ATOM 636 C CA . CYS A 1 80 ? 0.940 -2.950 -8.177 1.00 94.19 80 CYS A CA 1
ATOM 637 C C . CYS A 1 80 ? 1.393 -4.257 -8.827 1.00 94.19 80 CYS A C 1
ATOM 639 O O . CYS A 1 80 ? 2.379 -4.250 -9.559 1.00 94.19 80 CYS A O 1
ATOM 641 N N . SER A 1 81 ? 0.686 -5.365 -8.574 1.00 96.00 81 SER A N 1
ATOM 642 C CA . SER A 1 81 ? 1.018 -6.667 -9.162 1.00 96.00 81 SER A CA 1
ATOM 643 C C . SER A 1 81 ? 1.037 -6.596 -10.690 1.00 96.00 81 SER A C 1
ATOM 645 O O . SER A 1 81 ? 2.026 -6.996 -11.297 1.00 96.00 81 SER A O 1
ATOM 647 N N . LEU A 1 82 ? 0.019 -5.983 -11.306 1.00 95.75 82 LEU A N 1
ATOM 648 C CA . LEU A 1 82 ? -0.050 -5.814 -12.762 1.00 95.75 82 LEU A CA 1
ATOM 649 C C . LEU A 1 82 ? 1.114 -4.980 -13.321 1.00 95.75 82 LEU A C 1
ATOM 651 O O . LEU A 1 82 ? 1.708 -5.346 -14.332 1.00 95.75 82 LEU A O 1
ATOM 655 N N . LEU A 1 83 ? 1.465 -3.873 -12.662 1.00 94.50 83 LEU A N 1
ATOM 656 C CA . LEU A 1 83 ? 2.557 -2.991 -13.092 1.00 94.50 83 LEU A CA 1
ATOM 657 C C . LEU A 1 83 ? 3.938 -3.658 -12.959 1.00 94.50 83 LEU A C 1
ATOM 659 O O . LEU A 1 83 ? 4.799 -3.488 -13.827 1.00 94.50 83 LEU A O 1
ATOM 663 N N . ILE A 1 84 ? 4.147 -4.430 -11.887 1.00 94.25 84 ILE A N 1
ATOM 664 C CA . ILE A 1 84 ? 5.360 -5.234 -11.678 1.00 94.25 84 ILE A CA 1
ATOM 665 C C . ILE A 1 84 ? 5.467 -6.295 -12.777 1.00 94.25 84 ILE A C 1
ATOM 667 O O . ILE A 1 84 ? 6.509 -6.412 -13.425 1.00 94.25 84 ILE A O 1
ATOM 671 N N . GLU A 1 85 ? 4.387 -7.036 -13.029 1.00 94.19 85 GLU A N 1
ATOM 672 C CA . GLU A 1 85 ? 4.333 -8.059 -14.076 1.00 94.19 85 GLU A CA 1
ATOM 673 C C . GLU A 1 85 ? 4.619 -7.473 -15.462 1.00 94.19 85 GLU A C 1
ATOM 675 O O . GLU A 1 85 ? 5.452 -8.012 -16.193 1.00 94.19 85 GLU A O 1
ATOM 680 N N . GLU A 1 86 ? 4.002 -6.341 -15.811 1.00 92.88 86 GLU A N 1
ATOM 681 C CA . GLU A 1 86 ? 4.229 -5.656 -17.086 1.00 92.88 86 GLU A CA 1
ATOM 682 C C . GLU A 1 86 ? 5.708 -5.280 -17.280 1.00 92.88 86 GLU A C 1
ATOM 684 O O . GLU A 1 86 ? 6.282 -5.492 -18.355 1.00 92.88 86 GLU A O 1
ATOM 689 N N . PHE A 1 87 ? 6.362 -4.748 -16.244 1.00 92.38 87 PHE A N 1
ATOM 690 C CA . PHE A 1 87 ? 7.780 -4.401 -16.314 1.00 92.38 87 PHE A CA 1
ATOM 691 C C . PHE A 1 87 ? 8.676 -5.633 -16.474 1.00 92.38 87 PHE A C 1
ATOM 693 O O . PHE A 1 87 ? 9.581 -5.643 -17.316 1.00 92.38 87 PHE A O 1
ATOM 700 N N . LEU A 1 88 ? 8.406 -6.695 -15.710 1.00 90.62 88 LEU A N 1
ATOM 701 C CA . LEU A 1 88 ? 9.163 -7.945 -15.778 1.00 90.62 88 LEU A CA 1
ATOM 702 C C . LEU A 1 88 ? 9.004 -8.641 -17.136 1.00 90.62 88 LEU A C 1
ATOM 704 O O . LEU A 1 88 ? 9.984 -9.157 -17.676 1.00 90.62 88 LEU A O 1
ATOM 708 N N . GLN A 1 89 ? 7.814 -8.599 -17.742 1.00 89.81 89 GLN A N 1
ATOM 709 C CA . GLN A 1 89 ? 7.583 -9.118 -19.094 1.00 89.81 89 GLN A CA 1
ATOM 710 C C . GLN A 1 89 ? 8.430 -8.377 -20.140 1.00 89.81 89 GLN A C 1
ATOM 712 O O . GLN A 1 89 ? 9.054 -9.011 -20.994 1.00 89.81 89 GLN A O 1
ATOM 717 N N . ARG A 1 90 ? 8.527 -7.043 -20.043 1.00 85.12 90 ARG A N 1
ATOM 718 C CA . ARG A 1 90 ? 9.383 -6.224 -20.924 1.00 85.12 90 ARG A CA 1
ATOM 719 C C . ARG A 1 90 ? 10.871 -6.540 -20.738 1.00 85.12 90 ARG A C 1
ATOM 721 O O . ARG A 1 90 ? 11.615 -6.582 -21.720 1.00 85.12 90 ARG A O 1
ATOM 728 N N . LEU A 1 91 ? 11.310 -6.787 -19.501 1.00 77.19 91 LEU A N 1
ATOM 729 C CA . LEU A 1 91 ? 12.681 -7.214 -19.200 1.00 77.19 91 LEU A CA 1
ATOM 730 C C . LEU A 1 91 ? 12.990 -8.619 -19.727 1.00 77.19 91 LEU A C 1
ATOM 732 O O . LEU A 1 91 ? 14.079 -8.836 -20.252 1.00 77.19 91 LEU A O 1
ATOM 736 N N . GLY A 1 92 ? 12.040 -9.555 -19.658 1.00 65.06 92 GLY A N 1
ATOM 737 C CA . GLY A 1 92 ? 12.200 -10.917 -20.180 1.00 65.06 92 GLY A CA 1
ATOM 738 C C . GLY A 1 92 ? 12.511 -10.973 -21.682 1.00 65.06 92 GLY A C 1
ATOM 739 O O . GLY A 1 92 ? 13.075 -11.957 -22.161 1.00 65.06 92 GLY A O 1
ATOM 740 N N . TRP A 1 93 ? 12.197 -9.910 -22.434 1.00 57.44 93 TRP A N 1
ATOM 741 C CA . TRP A 1 93 ? 12.508 -9.776 -23.863 1.00 57.44 93 TRP A CA 1
ATOM 742 C C . TRP A 1 93 ? 13.791 -8.984 -24.153 1.00 57.44 93 TRP A C 1
ATOM 744 O O . TRP A 1 93 ? 14.230 -8.936 -25.307 1.00 57.44 93 TRP A O 1
ATOM 754 N N . GLN A 1 94 ? 14.448 -8.411 -23.137 1.00 58.09 94 GLN A N 1
ATOM 755 C CA . GLN A 1 94 ? 15.807 -7.875 -23.263 1.00 58.09 94 GLN A CA 1
ATOM 756 C C . GLN A 1 94 ? 16.793 -9.049 -23.356 1.00 58.09 94 GLN A C 1
ATOM 758 O O . GLN A 1 94 ? 17.469 -9.435 -22.404 1.00 58.09 94 GLN A O 1
ATOM 763 N N . LYS A 1 95 ? 16.838 -9.642 -24.554 1.00 53.19 95 LYS A N 1
ATOM 764 C CA . LYS A 1 95 ? 17.792 -10.663 -24.999 1.00 53.19 95 LYS A CA 1
ATOM 765 C C . LYS A 1 95 ? 19.204 -10.255 -24.555 1.00 53.19 95 LYS A C 1
ATOM 767 O O . LYS A 1 95 ? 19.545 -9.077 -24.707 1.00 53.19 95 LYS A O 1
ATOM 772 N N . PRO A 1 96 ? 20.044 -11.182 -24.047 1.00 53.94 96 PRO A N 1
ATOM 773 C CA . PRO A 1 96 ? 21.380 -10.826 -23.600 1.00 53.94 96 PRO A CA 1
ATOM 774 C C . PRO A 1 96 ? 22.068 -10.081 -24.735 1.00 53.94 96 PRO A C 1
ATOM 776 O O . PRO A 1 96 ? 22.108 -10.582 -25.863 1.00 53.94 96 PRO A O 1
ATOM 779 N N . ARG A 1 97 ? 22.565 -8.868 -24.457 1.00 59.84 97 ARG A N 1
ATOM 780 C CA . ARG A 1 97 ? 23.447 -8.146 -25.374 1.00 59.84 97 ARG A CA 1
ATOM 781 C C . ARG A 1 97 ? 24.604 -9.086 -25.668 1.00 59.84 97 ARG A C 1
ATOM 783 O O . ARG A 1 97 ? 25.520 -9.209 -24.859 1.00 59.84 97 ARG A O 1
ATOM 790 N N . GLY A 1 98 ? 24.515 -9.793 -26.794 1.00 58.03 98 GLY A N 1
ATOM 791 C CA . GLY A 1 98 ? 25.548 -10.693 -27.261 1.00 58.03 98 GLY A CA 1
ATOM 792 C C . GLY A 1 98 ? 26.825 -9.883 -27.312 1.00 58.03 98 GLY A C 1
ATOM 793 O O . GLY A 1 98 ? 26.958 -8.972 -28.130 1.00 58.03 98 GLY A O 1
ATOM 794 N N . ARG A 1 99 ? 27.729 -10.153 -26.370 1.00 57.56 99 ARG A N 1
ATOM 795 C CA . ARG A 1 99 ? 29.065 -9.580 -26.353 1.00 57.56 99 ARG A CA 1
ATOM 796 C C . ARG A 1 99 ? 29.645 -9.948 -27.715 1.00 57.56 99 ARG A C 1
ATOM 798 O O . ARG A 1 99 ? 29.879 -11.127 -27.967 1.00 57.56 99 ARG A O 1
ATOM 805 N N . ARG A 1 100 ? 29.778 -8.982 -28.635 1.00 60.31 100 ARG A N 1
ATOM 806 C CA . ARG A 1 100 ? 30.464 -9.217 -29.911 1.00 60.31 100 ARG A CA 1
ATOM 807 C C . ARG A 1 100 ? 31.892 -9.584 -29.556 1.00 60.31 100 ARG A C 1
ATOM 809 O O . ARG A 1 100 ? 32.720 -8.713 -29.306 1.00 60.31 100 ARG A O 1
ATOM 816 N N . VAL A 1 101 ? 32.167 -10.879 -29.506 1.00 61.94 101 VAL A N 1
ATOM 817 C CA . VAL A 1 101 ? 33.527 -11.381 -29.563 1.00 61.94 101 VAL A CA 1
ATOM 818 C C . VAL A 1 101 ? 34.003 -11.014 -30.961 1.00 61.94 101 VAL A C 1
ATOM 820 O O . VAL A 1 101 ? 33.532 -11.556 -31.958 1.00 61.94 101 VAL A O 1
ATOM 823 N N . SER A 1 102 ? 34.858 -9.997 -31.036 1.00 60.34 102 SER A N 1
ATOM 824 C CA . SER A 1 102 ? 35.578 -9.658 -32.256 1.00 60.34 102 SER A CA 1
ATOM 825 C C . SER A 1 102 ? 36.442 -10.865 -32.608 1.00 60.34 102 SER A C 1
ATOM 827 O O . SER A 1 102 ? 37.502 -11.073 -32.022 1.00 60.34 102 SER A O 1
ATOM 829 N N . ALA A 1 103 ? 35.960 -11.693 -33.532 1.00 60.34 103 ALA A N 1
ATOM 830 C CA . ALA A 1 103 ? 36.770 -12.713 -34.167 1.00 60.34 103 ALA A CA 1
ATOM 831 C C . ALA A 1 103 ? 37.802 -11.996 -35.045 1.00 60.34 103 ALA A C 1
ATOM 833 O O . ALA A 1 103 ? 37.550 -11.694 -36.209 1.00 60.34 103 ALA A O 1
ATOM 834 N N . ARG A 1 104 ? 38.967 -11.667 -34.477 1.00 53.31 104 ARG A N 1
ATOM 835 C CA . ARG A 1 104 ? 40.145 -11.349 -35.285 1.00 53.31 104 ARG A CA 1
ATOM 836 C C . ARG A 1 104 ? 40.657 -12.653 -35.876 1.00 53.31 104 ARG A C 1
ATOM 838 O O . ARG A 1 104 ? 41.405 -13.392 -35.245 1.00 53.31 104 ARG A O 1
ATOM 845 N N . SER A 1 105 ? 40.206 -12.928 -37.094 1.00 58.41 105 SER A N 1
ATOM 846 C CA . SER A 1 105 ? 40.809 -13.911 -37.975 1.00 58.41 105 SER A CA 1
ATOM 847 C C . SER A 1 105 ? 42.211 -13.443 -38.358 1.00 58.41 105 SER A C 1
ATOM 849 O O . SER A 1 105 ? 42.364 -12.508 -39.144 1.00 58.41 105 SER A O 1
ATOM 851 N N . THR A 1 106 ? 43.231 -14.131 -37.859 1.00 54.97 106 THR A N 1
ATOM 852 C CA . THR A 1 106 ? 44.545 -14.120 -38.500 1.00 54.97 106 THR A CA 1
ATOM 853 C C . THR A 1 106 ? 45.046 -15.554 -38.587 1.00 54.97 106 THR A C 1
ATOM 855 O O . THR A 1 106 ? 45.860 -15.997 -37.785 1.00 54.97 106 THR A O 1
ATOM 858 N N . PHE A 1 107 ? 44.549 -16.298 -39.575 1.00 51.97 107 PHE A N 1
ATOM 859 C CA . PHE A 1 107 ? 45.276 -17.461 -40.074 1.00 51.97 107 PHE A CA 1
ATOM 860 C C . PHE A 1 107 ? 46.490 -16.930 -40.844 1.00 51.97 107 PHE A C 1
ATOM 862 O O . PHE A 1 107 ? 46.359 -16.436 -41.961 1.00 51.97 107 PHE A O 1
ATOM 869 N N . ARG A 1 108 ? 47.677 -16.977 -40.230 1.00 50.59 108 ARG A N 1
ATOM 870 C CA . ARG A 1 108 ? 48.945 -16.849 -40.956 1.00 50.59 108 ARG A CA 1
ATOM 871 C C . ARG A 1 108 ? 49.433 -18.252 -41.289 1.00 50.59 108 ARG A C 1
ATOM 873 O O . ARG A 1 108 ? 49.932 -18.965 -40.427 1.00 50.59 108 ARG A O 1
ATOM 880 N N . SER A 1 109 ? 49.264 -18.632 -42.549 1.00 57.16 109 SER A N 1
ATOM 881 C CA . SER A 1 109 ? 49.934 -19.771 -43.168 1.00 57.16 109 SER A CA 1
ATOM 882 C C . SER A 1 109 ? 51.447 -19.541 -43.163 1.00 57.16 109 SER A C 1
ATOM 884 O O . SER A 1 109 ? 51.922 -18.577 -43.766 1.00 57.16 109 SER A O 1
ATOM 886 N N . ALA A 1 110 ? 52.203 -20.422 -42.511 1.00 55.03 110 ALA A N 1
ATOM 887 C CA . ALA A 1 110 ? 53.652 -20.492 -42.658 1.00 55.03 110 ALA A CA 1
ATOM 888 C C . ALA A 1 110 ? 53.991 -21.641 -43.618 1.00 55.03 110 ALA A C 1
ATOM 890 O O . ALA A 1 110 ? 53.871 -22.811 -43.268 1.00 55.03 110 ALA A O 1
ATOM 891 N N . LEU A 1 111 ? 54.379 -21.290 -44.845 1.00 57.34 111 LEU A N 1
ATOM 892 C CA . LEU A 1 111 ? 55.091 -22.170 -45.771 1.00 57.34 111 LEU A CA 1
ATOM 893 C C . LEU A 1 111 ? 56.577 -22.181 -45.376 1.00 57.34 111 LEU A C 1
ATOM 895 O O . LEU A 1 111 ? 57.170 -21.102 -45.329 1.00 57.34 111 LEU A O 1
ATOM 899 N N . PRO A 1 112 ? 57.224 -23.338 -45.177 1.00 50.62 112 PRO A N 1
ATOM 900 C CA . PRO A 1 112 ? 58.674 -23.430 -45.250 1.00 50.62 112 PRO A CA 1
ATOM 901 C C . PRO A 1 112 ? 59.069 -23.828 -46.677 1.00 50.62 112 PRO A C 1
ATOM 903 O O . PRO A 1 112 ? 58.827 -24.953 -47.114 1.00 50.62 112 PRO A O 1
ATOM 906 N N . GLN A 1 113 ? 59.665 -22.894 -47.421 1.00 56.78 113 GLN A N 1
ATOM 907 C CA . GLN A 1 113 ? 60.356 -23.205 -48.669 1.00 56.78 113 GLN A CA 1
ATOM 908 C C . GLN A 1 113 ? 61.803 -23.644 -48.402 1.00 56.78 113 GLN A C 1
ATOM 910 O O . GLN A 1 113 ? 62.552 -22.966 -47.706 1.00 56.78 113 GLN A O 1
ATOM 915 N N . ALA A 1 114 ? 62.159 -24.711 -49.121 1.00 46.38 114 ALA A N 1
ATOM 916 C CA . ALA A 1 114 ? 63.450 -25.001 -49.746 1.00 46.38 114 ALA A CA 1
ATOM 917 C C . ALA A 1 114 ? 64.541 -25.745 -48.949 1.00 46.38 114 ALA A C 1
ATOM 919 O O . ALA A 1 114 ? 65.283 -25.194 -48.144 1.00 46.38 114 ALA A O 1
ATOM 920 N N . CYS A 1 115 ? 64.721 -27.006 -49.360 1.00 48.91 115 CYS A N 1
ATOM 921 C CA . CYS A 1 115 ? 66.006 -27.699 -49.435 1.00 48.91 115 CYS A CA 1
ATOM 922 C C . CYS A 1 115 ? 67.010 -26.951 -50.335 1.00 48.91 115 CYS A C 1
ATOM 924 O O . CYS A 1 115 ? 66.625 -26.514 -51.420 1.00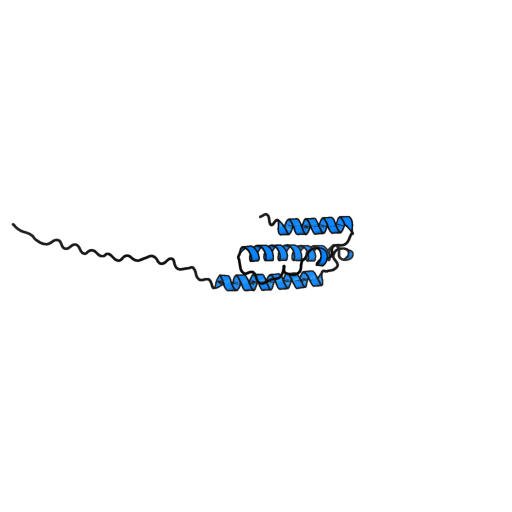 48.91 115 CYS A O 1
ATOM 926 N N . ARG A 1 116 ? 68.296 -26.950 -49.959 1.00 45.50 116 ARG A N 1
ATOM 927 C CA . ARG A 1 116 ? 69.509 -27.006 -50.818 1.00 45.50 116 ARG A CA 1
ATOM 928 C C . ARG A 1 116 ? 70.672 -27.393 -49.884 1.00 45.50 116 ARG A C 1
ATOM 930 O O . ARG A 1 116 ? 70.852 -26.721 -48.879 1.00 45.50 116 ARG A O 1
ATOM 937 N N . LYS A 1 117 ? 71.141 -28.646 -49.946 1.00 47.50 117 LYS A N 1
ATOM 938 C CA . LYS A 1 117 ? 72.327 -29.136 -50.684 1.00 47.50 117 LYS A CA 1
ATOM 939 C C . LYS A 1 117 ? 73.616 -28.450 -50.261 1.00 47.50 117 LYS A C 1
AT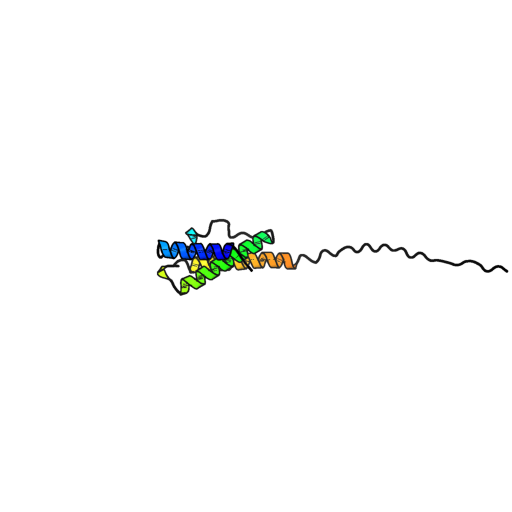OM 941 O O . LYS A 1 117 ? 73.756 -27.261 -50.606 1.00 47.50 117 LYS A O 1
#

Secondary structure (DSSP, 8-state):
---HHHHHHHHHHHHHHHHHS---GGGTPPTTSS----SHHHHHHHHHHHHHHHHHHHHHTT-TTT---HHHHHHHHHHHHHHHHHHHHHHHTS-----------------------

Sequence (117 aa):
MDDEISSGGLTQFAENYAKKGLVRLKEIFTPGMLQVPKSQTELKELESVHKVLDLYVWLSFRFEDAFPDHELASSQKAICSLLIEEFLQRLGWQKPRGRRVSARSTFRSALPQACRK

pLDDT: mean 82.15, std 16.67, range [45.5, 97.31]